Protein AF-A0A0D1V029-F1 (afdb_monomer)

Mean predicted aligned error: 6.94 Å

Structure (mmCIF, N/CA/C/O backbone):
data_AF-A0A0D1V029-F1
#
_entry.id   AF-A0A0D1V029-F1
#
loop_
_atom_site.group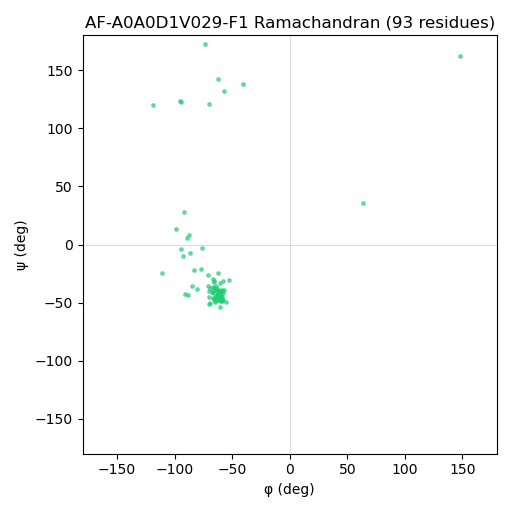_PDB
_atom_site.id
_atom_site.type_symbol
_atom_site.label_atom_id
_atom_site.label_alt_id
_atom_site.label_comp_id
_atom_site.label_asym_id
_atom_site.label_entity_id
_atom_site.label_seq_id
_atom_site.pdbx_PDB_ins_code
_atom_site.Cartn_x
_atom_site.Cartn_y
_atom_site.Cartn_z
_atom_site.occupancy
_atom_site.B_iso_or_equiv
_atom_site.auth_seq_id
_atom_site.auth_comp_id
_atom_site.auth_asym_id
_atom_site.auth_atom_id
_atom_site.pdbx_PDB_model_num
ATOM 1 N N . MET A 1 1 ? -21.663 5.046 18.649 1.00 49.94 1 MET A N 1
ATOM 2 C CA . MET A 1 1 ? -20.979 4.837 17.349 1.00 49.94 1 MET A CA 1
ATOM 3 C C . MET A 1 1 ? -19.470 4.861 17.571 1.00 49.94 1 MET A C 1
ATOM 5 O O . MET A 1 1 ? -18.957 5.903 17.951 1.00 49.94 1 MET A O 1
ATOM 9 N N . ARG A 1 2 ? -18.743 3.746 17.390 1.00 58.84 2 ARG A N 1
ATOM 10 C CA . ARG A 1 2 ? -17.267 3.804 17.337 1.00 58.84 2 ARG A CA 1
ATOM 11 C C . ARG A 1 2 ? -16.868 4.503 16.034 1.00 58.84 2 ARG A C 1
ATOM 13 O O . ARG A 1 2 ? -17.276 4.058 14.963 1.00 58.84 2 ARG A O 1
ATOM 20 N N . ASN A 1 3 ? -16.135 5.611 16.139 1.00 6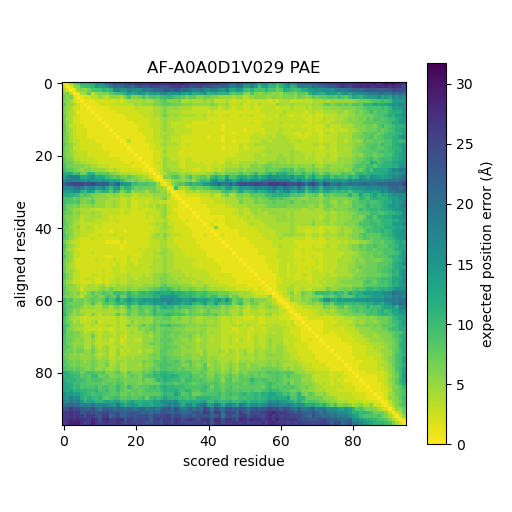9.06 3 ASN A N 1
ATOM 21 C CA . ASN A 1 3 ? -15.664 6.392 14.993 1.00 69.06 3 ASN A CA 1
ATOM 22 C C . ASN A 1 3 ? -14.839 5.504 14.048 1.00 69.06 3 ASN A C 1
ATOM 24 O O . ASN A 1 3 ? -13.954 4.804 14.517 1.00 69.06 3 ASN A O 1
ATOM 28 N N . LYS A 1 4 ? -15.117 5.545 12.737 1.00 77.56 4 LYS A N 1
ATOM 29 C CA . LYS A 1 4 ? -14.366 4.825 11.680 1.00 77.56 4 LYS A CA 1
ATOM 30 C C . LYS A 1 4 ? -13.245 5.684 11.082 1.00 77.56 4 LYS A C 1
ATOM 32 O O . LYS A 1 4 ? -12.951 5.611 9.889 1.00 77.56 4 LYS A O 1
ATOM 37 N N . LYS A 1 5 ? -12.711 6.609 11.881 1.00 84.38 5 LYS A N 1
ATOM 38 C CA . LYS A 1 5 ? -11.861 7.694 11.384 1.00 84.38 5 LYS A CA 1
ATOM 39 C C . LYS A 1 5 ? -10.571 7.108 10.814 1.00 84.38 5 LYS A C 1
ATOM 41 O O . LYS A 1 5 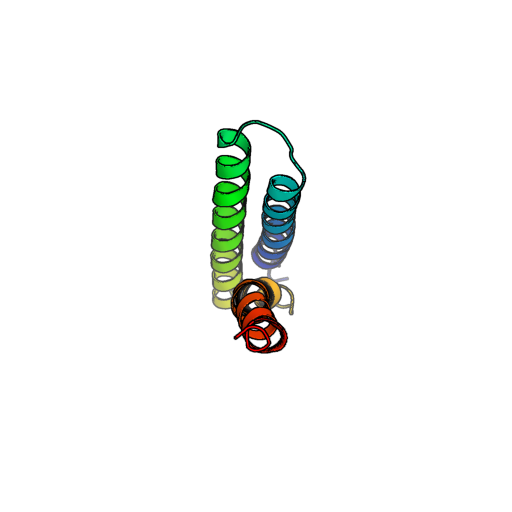? -10.215 7.429 9.685 1.00 84.38 5 LYS A O 1
ATOM 46 N N . TYR A 1 6 ? -9.910 6.215 11.547 1.00 86.56 6 TYR A N 1
ATOM 47 C CA . TYR A 1 6 ? -8.605 5.685 11.145 1.00 86.56 6 TYR A CA 1
ATOM 48 C C . TYR A 1 6 ? -8.710 4.750 9.942 1.00 86.56 6 TYR A C 1
ATOM 50 O O . TYR A 1 6 ? -7.856 4.797 9.059 1.00 86.56 6 TYR A O 1
ATOM 58 N N . SER A 1 7 ? -9.786 3.967 9.854 1.00 84.56 7 SER A N 1
ATOM 59 C CA . SER A 1 7 ? -10.031 3.096 8.709 1.00 84.56 7 SER A CA 1
ATOM 60 C C . SER A 1 7 ? -10.259 3.871 7.406 1.00 84.56 7 SER A C 1
ATOM 62 O O . SER A 1 7 ? -9.783 3.427 6.363 1.00 84.56 7 SER A O 1
ATOM 64 N N . ILE A 1 8 ? -10.968 5.005 7.446 1.00 89.62 8 ILE A N 1
ATOM 65 C CA . ILE A 1 8 ? -11.187 5.846 6.258 1.00 89.62 8 ILE A CA 1
ATOM 66 C C . ILE A 1 8 ? -9.879 6.525 5.848 1.00 89.62 8 ILE A C 1
ATOM 68 O O . ILE A 1 8 ? -9.519 6.493 4.676 1.00 89.62 8 ILE A O 1
ATOM 72 N N . TRP A 1 9 ? -9.136 7.086 6.808 1.00 90.12 9 TRP A N 1
ATOM 73 C CA . TRP A 1 9 ? -7.849 7.724 6.520 1.00 90.12 9 TRP A CA 1
ATOM 74 C C . TRP A 1 9 ? -6.826 6.743 5.955 1.00 90.12 9 TRP A C 1
ATOM 76 O O . TRP A 1 9 ? -6.159 7.077 4.982 1.00 90.12 9 TRP A O 1
ATOM 86 N N . SER A 1 10 ? -6.740 5.532 6.513 1.00 90.50 10 SER A N 1
ATOM 87 C CA . SER A 1 10 ? -5.897 4.463 5.972 1.00 90.50 10 SER A CA 1
ATOM 88 C C . SER A 1 10 ? -6.237 4.192 4.505 1.00 90.50 10 SER A C 1
ATOM 90 O O . SER A 1 10 ? -5.351 4.248 3.662 1.00 90.50 10 SER A O 1
ATOM 92 N N . PHE A 1 11 ? -7.519 4.019 4.178 1.00 92.12 11 PHE A N 1
ATOM 93 C CA . PHE A 1 11 ? -7.960 3.775 2.805 1.00 92.12 11 PHE A CA 1
ATOM 94 C C . PHE A 1 11 ? -7.613 4.924 1.844 1.00 92.12 11 PHE A C 1
ATOM 96 O O . PHE A 1 11 ? -7.049 4.689 0.776 1.00 92.12 11 PHE A O 1
ATOM 103 N N . VAL A 1 12 ? -7.905 6.169 2.236 1.00 93.25 12 VAL A N 1
ATOM 104 C CA . VAL A 1 12 ? -7.589 7.359 1.428 1.00 93.25 12 VAL A CA 1
ATOM 105 C C . VAL A 1 12 ? -6.083 7.472 1.201 1.00 93.25 12 VAL A C 1
ATOM 107 O O . VAL A 1 12 ? -5.657 7.705 0.073 1.00 93.25 12 VAL A O 1
ATOM 110 N N . LEU A 1 13 ? -5.272 7.251 2.238 1.00 93.19 13 LEU A N 1
ATOM 111 C CA . LEU A 1 13 ? -3.813 7.271 2.129 1.00 93.19 13 LEU A CA 1
ATOM 112 C C . LEU A 1 13 ? -3.294 6.150 1.229 1.00 93.19 13 LEU A C 1
ATOM 114 O O . LEU A 1 13 ? -2.383 6.395 0.449 1.00 93.19 13 LEU A O 1
ATOM 118 N N . THR A 1 14 ? -3.883 4.952 1.265 1.00 93.19 14 THR A N 1
ATOM 119 C CA . THR A 1 14 ? -3.504 3.874 0.340 1.00 93.19 14 THR A CA 1
ATOM 120 C C . THR A 1 14 ? -3.730 4.283 -1.117 1.00 93.19 14 THR A C 1
ATOM 122 O O . THR A 1 14 ? -2.829 4.121 -1.938 1.00 93.19 14 THR A O 1
ATOM 125 N N . ILE A 1 15 ? -4.891 4.866 -1.441 1.00 93.69 15 ILE A N 1
ATOM 126 C CA . ILE A 1 15 ? -5.185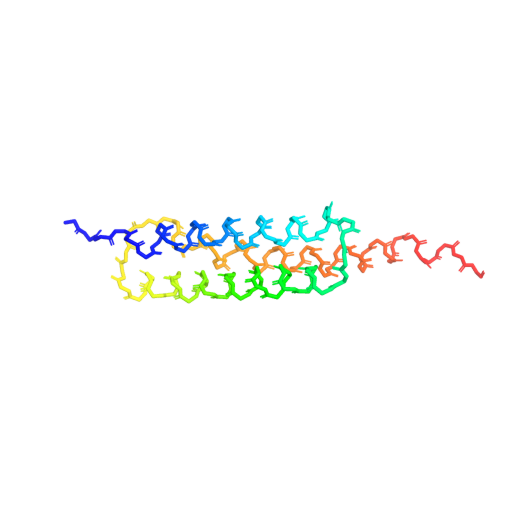 5.354 -2.800 1.00 93.69 15 ILE A CA 1
ATOM 127 C C . ILE A 1 15 ? -4.215 6.469 -3.196 1.00 93.69 15 ILE A C 1
ATOM 129 O O . ILE A 1 15 ? -3.661 6.450 -4.292 1.00 93.69 15 ILE A O 1
ATOM 133 N N . LEU A 1 16 ? -3.990 7.431 -2.303 1.00 94.25 16 LEU A N 1
ATOM 134 C CA . LEU A 1 16 ? -3.163 8.603 -2.577 1.00 94.25 16 LEU A CA 1
ATOM 135 C C . LEU A 1 16 ? -1.686 8.221 -2.758 1.00 94.25 16 LEU A C 1
ATOM 137 O O . LEU A 1 16 ? -1.040 8.695 -3.689 1.00 94.25 16 LEU A O 1
ATOM 141 N N . GLY A 1 17 ? -1.173 7.302 -1.936 1.00 92.38 17 GLY A N 1
ATOM 142 C CA . GLY A 1 17 ? 0.170 6.742 -2.088 1.00 92.38 17 GLY A CA 1
ATOM 143 C C . GLY A 1 17 ? 0.338 6.006 -3.416 1.00 92.38 17 GLY A C 1
ATOM 144 O O . GLY A 1 17 ? 1.338 6.203 -4.105 1.00 92.38 17 GLY A O 1
ATOM 145 N N . PHE A 1 18 ? -0.668 5.227 -3.824 1.00 91.44 18 PHE A N 1
ATOM 146 C CA . PHE A 1 18 ? -0.645 4.539 -5.113 1.00 91.44 18 PHE A CA 1
ATOM 147 C C . PHE A 1 18 ? -0.699 5.514 -6.296 1.00 91.44 18 PHE A C 1
ATOM 149 O O . PHE A 1 18 ? 0.049 5.344 -7.254 1.00 91.44 18 PHE A O 1
ATOM 156 N N . LEU A 1 19 ? -1.524 6.564 -6.224 1.00 92.19 19 LEU A N 1
ATOM 157 C CA . LEU A 1 19 ? -1.587 7.604 -7.255 1.00 92.19 19 LEU A CA 1
ATOM 158 C C . LEU A 1 19 ? -0.259 8.349 -7.407 1.00 92.19 19 LEU A C 1
ATOM 160 O O . LEU A 1 19 ? 0.165 8.583 -8.533 1.00 92.19 19 LEU A O 1
ATOM 164 N N . LEU A 1 20 ? 0.421 8.680 -6.305 1.00 91.25 20 LEU A N 1
ATOM 165 C CA . LEU A 1 20 ? 1.737 9.329 -6.353 1.00 91.25 20 LEU A CA 1
ATOM 166 C C . LEU A 1 20 ? 2.788 8.446 -7.030 1.00 91.25 20 LEU A C 1
ATOM 168 O O . LEU A 1 20 ? 3.549 8.932 -7.866 1.00 91.25 20 LEU A O 1
ATOM 172 N N . ILE A 1 21 ? 2.796 7.148 -6.714 1.00 90.25 21 ILE A N 1
ATOM 173 C CA . ILE A 1 21 ? 3.677 6.179 -7.374 1.00 90.25 21 ILE A CA 1
ATOM 174 C C . ILE A 1 21 ? 3.299 6.046 -8.854 1.00 90.25 21 ILE A C 1
ATOM 176 O O . ILE A 1 21 ? 4.166 6.109 -9.713 1.00 90.25 21 ILE A O 1
ATOM 180 N N . ALA A 1 22 ? 2.016 5.924 -9.194 1.00 88.06 22 ALA A N 1
ATOM 181 C CA . ALA A 1 22 ? 1.583 5.828 -10.588 1.00 88.06 22 ALA A CA 1
ATOM 182 C C . ALA A 1 22 ? 1.953 7.085 -11.395 1.00 88.06 22 ALA A C 1
ATOM 184 O O . ALA A 1 22 ? 2.395 6.985 -12.540 1.00 88.06 22 ALA A O 1
ATOM 185 N N . MET A 1 23 ? 1.818 8.270 -10.798 1.00 87.69 23 MET A N 1
ATOM 186 C CA . MET A 1 23 ? 2.237 9.530 -11.408 1.00 87.69 23 MET A CA 1
ATOM 187 C C . MET A 1 23 ? 3.748 9.588 -11.629 1.00 87.69 23 MET A C 1
ATOM 189 O O . MET A 1 23 ? 4.166 10.089 -12.669 1.00 87.69 23 MET A O 1
ATOM 193 N N . SER A 1 24 ? 4.565 9.046 -10.717 1.00 87.38 24 SER A N 1
ATOM 194 C CA . SER A 1 24 ? 6.025 9.059 -10.881 1.00 87.38 24 SER A CA 1
ATOM 195 C C . SER A 1 24 ? 6.478 8.322 -12.146 1.00 87.38 24 SER A C 1
ATOM 197 O O . SER A 1 24 ? 7.416 8.772 -12.797 1.00 87.38 24 SER A O 1
ATOM 199 N N . TYR A 1 25 ? 5.765 7.266 -12.553 1.00 81.81 25 TYR A N 1
ATOM 200 C CA . TYR A 1 25 ? 6.042 6.522 -13.788 1.00 81.81 25 TYR A CA 1
ATOM 201 C C . TYR A 1 25 ? 5.562 7.211 -15.073 1.00 81.81 25 TYR A C 1
ATOM 203 O O . TYR A 1 25 ? 6.057 6.892 -16.149 1.00 81.81 25 TYR A O 1
ATOM 211 N N . ASN A 1 26 ? 4.603 8.138 -14.990 1.00 80.38 26 ASN A N 1
ATOM 212 C CA . ASN A 1 26 ? 4.049 8.836 -16.161 1.00 80.38 26 ASN A CA 1
ATOM 213 C C . ASN A 1 26 ? 4.730 10.184 -16.439 1.00 80.38 26 ASN A C 1
ATOM 215 O O . ASN A 1 26 ? 4.406 10.872 -17.406 1.00 80.38 26 ASN A O 1
ATOM 219 N N . ILE A 1 27 ? 5.654 10.589 -15.574 1.00 80.25 27 ILE A N 1
ATOM 220 C CA . ILE A 1 27 ? 6.317 11.881 -15.642 1.00 80.25 27 ILE A CA 1
ATOM 221 C C . ILE A 1 27 ? 7.653 11.742 -16.386 1.00 80.25 27 ILE A C 1
ATOM 223 O O . ILE A 1 27 ? 8.537 11.008 -15.963 1.00 80.25 27 ILE A O 1
ATOM 227 N N . VAL A 1 28 ? 7.823 12.520 -17.462 1.00 73.19 28 VAL A N 1
ATOM 228 C CA . VAL A 1 28 ? 9.081 12.636 -18.241 1.00 73.19 28 VAL A CA 1
ATOM 229 C C . VAL A 1 28 ? 10.022 13.714 -17.652 1.00 73.19 28 VAL A C 1
ATOM 231 O O . VAL A 1 28 ? 11.018 14.098 -18.257 1.00 73.19 28 VAL A O 1
ATOM 234 N N . LEU A 1 29 ? 9.701 14.265 -16.473 1.00 67.81 29 LEU A N 1
ATOM 235 C CA . LEU A 1 29 ? 10.517 15.287 -15.803 1.00 67.81 29 LEU A CA 1
ATOM 236 C C . LEU A 1 29 ? 11.802 14.707 -15.182 1.00 67.81 29 LEU A C 1
ATOM 238 O O . LEU A 1 29 ? 12.011 13.502 -15.101 1.00 67.81 29 LEU A O 1
ATOM 242 N N . SER A 1 30 ? 12.642 15.627 -14.697 1.00 78.69 30 SER A N 1
ATOM 243 C CA . SER A 1 30 ? 13.883 15.383 -13.956 1.00 78.69 30 SER A CA 1
ATOM 244 C C . SER A 1 30 ? 13.789 14.244 -12.931 1.00 78.69 30 SER A C 1
ATOM 246 O O . SER A 1 30 ? 12.836 14.152 -12.149 1.00 78.69 30 SER A O 1
ATOM 248 N N . SER A 1 31 ? 14.849 13.430 -12.884 1.00 78.44 31 SER A N 1
ATOM 249 C CA . SER A 1 31 ? 14.992 12.244 -12.031 1.00 78.44 31 SER A CA 1
ATOM 250 C C . SER A 1 31 ? 14.724 12.514 -10.548 1.00 78.44 31 SER A C 1
ATOM 252 O O . SER A 1 31 ? 14.207 11.647 -9.849 1.00 78.44 31 SER A O 1
ATOM 254 N N . HIS A 1 32 ? 15.001 13.723 -10.057 1.00 85.31 32 HIS A N 1
ATOM 255 C CA . HIS A 1 32 ? 14.751 14.095 -8.662 1.00 85.31 32 HIS A CA 1
ATOM 256 C C . HIS A 1 32 ? 13.259 14.114 -8.299 1.00 85.31 32 HIS A C 1
ATOM 258 O O . HIS A 1 32 ? 12.891 13.691 -7.204 1.00 85.31 32 HIS A O 1
ATOM 264 N N . ILE A 1 33 ? 12.393 14.560 -9.212 1.00 84.31 33 ILE A N 1
ATOM 265 C CA . ILE A 1 33 ? 10.942 14.631 -8.978 1.00 84.31 33 ILE A CA 1
ATOM 266 C C . ILE A 1 33 ? 10.355 13.220 -8.923 1.00 84.31 33 ILE A C 1
ATOM 268 O O . ILE A 1 33 ? 9.541 12.924 -8.048 1.00 84.31 33 ILE A O 1
ATOM 272 N N . ILE A 1 34 ? 10.828 12.334 -9.805 1.00 86.81 34 ILE A N 1
ATOM 273 C CA . ILE A 1 34 ? 10.449 10.917 -9.819 1.00 86.81 34 ILE A CA 1
ATOM 274 C C . ILE A 1 34 ? 10.791 10.277 -8.470 1.00 86.81 34 ILE A C 1
ATOM 276 O O . ILE A 1 34 ? 9.924 9.656 -7.856 1.00 86.81 34 ILE A O 1
ATOM 280 N N . SER A 1 35 ? 12.009 10.494 -7.962 1.00 85.94 35 SER A N 1
ATOM 281 C CA . SER A 1 35 ? 12.440 9.975 -6.660 1.00 85.94 35 SER A CA 1
ATOM 282 C C . SER A 1 35 ? 11.547 10.464 -5.520 1.00 85.94 35 SER A C 1
ATOM 284 O O . SER A 1 35 ? 11.083 9.658 -4.717 1.00 85.94 35 SER A O 1
ATOM 286 N N . VAL A 1 36 ? 11.265 11.769 -5.449 1.00 90.25 36 VAL A N 1
ATOM 287 C CA . VAL A 1 36 ? 10.430 12.343 -4.378 1.00 90.25 36 VAL A CA 1
ATOM 288 C C . VAL A 1 36 ? 9.011 11.777 -4.416 1.00 90.25 36 VAL A C 1
ATOM 290 O O . VAL A 1 36 ? 8.474 11.422 -3.369 1.00 90.25 36 VAL A O 1
ATOM 293 N N . LEU A 1 37 ? 8.413 11.644 -5.601 1.00 89.62 37 LEU A N 1
ATOM 294 C CA . LEU A 1 37 ? 7.076 11.067 -5.749 1.00 89.62 37 LEU A CA 1
ATOM 295 C C . LEU A 1 37 ? 7.050 9.579 -5.390 1.00 89.62 37 LEU A C 1
ATOM 297 O O . LEU A 1 37 ? 6.125 9.128 -4.716 1.00 89.62 37 LEU A O 1
ATOM 301 N N . LEU A 1 38 ? 8.075 8.827 -5.793 1.00 89.00 38 LEU A N 1
ATOM 302 C CA . LEU A 1 38 ? 8.159 7.390 -5.549 1.00 89.00 38 LEU A CA 1
ATOM 303 C C . LEU A 1 38 ? 8.401 7.087 -4.063 1.00 89.00 38 LEU A C 1
ATOM 305 O O . LEU A 1 38 ? 7.632 6.340 -3.458 1.00 89.00 38 LEU A O 1
ATOM 309 N N . PHE A 1 39 ? 9.401 7.718 -3.439 1.00 91.00 39 PHE A N 1
ATOM 310 C CA . PHE A 1 39 ? 9.670 7.557 -2.005 1.00 91.00 39 PHE A CA 1
ATOM 311 C C . PHE A 1 39 ? 8.577 8.188 -1.134 1.00 91.00 39 PHE A C 1
ATOM 313 O O . PHE A 1 39 ? 8.202 7.613 -0.112 1.00 91.00 39 PHE A O 1
ATOM 320 N N . GLY A 1 40 ? 8.019 9.330 -1.543 1.00 92.81 40 GLY A N 1
ATOM 321 C CA . GLY A 1 40 ? 6.898 9.970 -0.855 1.00 92.81 40 GLY A CA 1
ATOM 322 C C . GLY A 1 40 ? 5.636 9.110 -0.891 1.00 92.81 40 GLY A C 1
ATOM 323 O O . GLY A 1 40 ? 5.010 8.882 0.147 1.00 92.81 40 GLY A O 1
ATOM 324 N N . GLY A 1 41 ? 5.302 8.556 -2.058 1.00 91.12 41 GLY A N 1
ATOM 325 C CA . GLY A 1 41 ? 4.203 7.608 -2.216 1.00 91.12 41 GLY A CA 1
ATOM 326 C C . GLY A 1 41 ? 4.410 6.340 -1.386 1.00 91.12 41 GLY A C 1
ATOM 327 O O . GLY A 1 41 ? 3.502 5.932 -0.660 1.00 91.12 41 GLY A O 1
ATOM 328 N N . ALA A 1 42 ? 5.620 5.770 -1.394 1.00 90.31 42 ALA A N 1
ATOM 329 C CA . ALA A 1 42 ? 5.965 4.622 -0.554 1.00 90.31 42 ALA A CA 1
ATOM 330 C C . ALA A 1 42 ? 5.813 4.931 0.949 1.00 90.31 42 ALA A C 1
ATOM 332 O O . ALA A 1 42 ? 5.217 4.143 1.685 1.00 90.31 42 ALA A O 1
ATOM 333 N N . GLY A 1 43 ? 6.273 6.100 1.405 1.00 93.38 43 GLY A N 1
ATOM 334 C CA . GLY A 1 43 ? 6.102 6.544 2.791 1.00 93.38 43 GLY A CA 1
ATOM 335 C C . GLY A 1 43 ? 4.629 6.673 3.195 1.00 93.38 43 GLY A C 1
ATOM 336 O O . GLY A 1 43 ? 4.234 6.221 4.273 1.00 93.38 43 GLY A O 1
ATOM 337 N N . ILE A 1 44 ? 3.789 7.211 2.306 1.00 94.31 44 ILE A N 1
ATOM 338 C CA . ILE A 1 44 ? 2.336 7.300 2.511 1.00 94.31 44 ILE A CA 1
ATOM 339 C C . ILE A 1 44 ? 1.695 5.908 2.612 1.00 94.31 44 ILE A C 1
ATOM 341 O O . ILE A 1 44 ? 0.827 5.694 3.465 1.00 94.31 44 ILE A O 1
ATOM 345 N N . LEU A 1 45 ? 2.136 4.940 1.803 1.00 93.31 45 LEU A N 1
ATOM 346 C CA . LEU A 1 45 ? 1.660 3.558 1.903 1.00 93.31 45 LEU A CA 1
ATOM 347 C C . LEU A 1 45 ? 2.017 2.934 3.257 1.00 93.31 45 LEU A C 1
ATOM 349 O O . LEU A 1 45 ? 1.145 2.334 3.88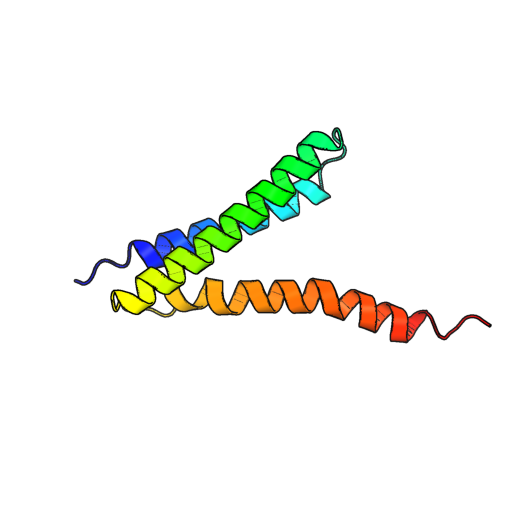9 1.00 93.31 45 LEU A O 1
ATOM 353 N N . VAL A 1 46 ? 3.240 3.139 3.755 1.00 93.12 46 VAL A N 1
ATOM 354 C CA . VAL A 1 46 ? 3.647 2.675 5.094 1.00 93.12 46 VAL A CA 1
ATOM 355 C C . VAL A 1 46 ? 2.773 3.310 6.181 1.00 93.12 46 VAL A C 1
ATOM 357 O O . VAL A 1 46 ? 2.232 2.602 7.032 1.00 93.12 46 VAL A O 1
ATOM 360 N N . LEU A 1 47 ? 2.541 4.624 6.119 1.00 93.38 47 LEU A N 1
ATOM 361 C CA . LEU A 1 47 ? 1.615 5.324 7.021 1.00 93.38 47 LEU A CA 1
ATOM 362 C C . LEU A 1 47 ? 0.195 4.739 6.970 1.00 93.38 47 LEU A C 1
ATOM 364 O O . LEU A 1 47 ? -0.454 4.592 8.009 1.00 93.38 47 LEU A O 1
ATOM 368 N N . SER A 1 48 ? -0.283 4.357 5.784 1.00 93.44 48 SER A N 1
ATOM 369 C CA . SER A 1 48 ? -1.603 3.739 5.626 1.00 93.44 48 SER A CA 1
ATOM 370 C C . SER A 1 48 ? -1.711 2.387 6.343 1.00 93.44 48 SER A C 1
ATOM 372 O O . SER A 1 48 ? -2.752 2.108 6.947 1.00 93.44 48 SER A O 1
ATOM 374 N N . ILE A 1 49 ? -0.629 1.594 6.364 1.00 92.81 49 ILE A N 1
ATOM 375 C CA . ILE A 1 49 ? -0.536 0.334 7.118 1.00 92.81 49 ILE A CA 1
ATOM 376 C C . ILE A 1 49 ? -0.576 0.619 8.617 1.00 92.81 49 ILE A C 1
ATOM 378 O O . ILE A 1 49 ? -1.350 -0.007 9.340 1.00 92.81 49 ILE A O 1
ATOM 382 N N . VAL A 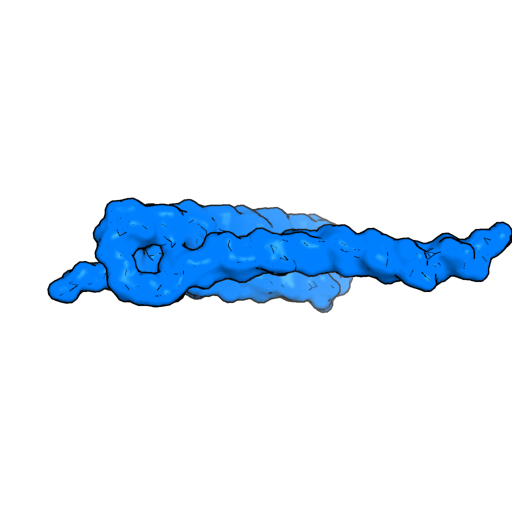1 50 ? 0.195 1.600 9.091 1.00 93.62 50 VAL A N 1
ATOM 383 C CA . VAL A 1 50 ? 0.214 1.973 10.515 1.00 93.62 50 VAL A CA 1
ATOM 384 C C . VAL A 1 50 ? -1.182 2.390 10.988 1.00 93.62 50 VAL A C 1
ATOM 386 O O . VAL A 1 50 ? -1.657 1.911 12.019 1.00 93.62 50 VAL A O 1
ATOM 389 N N . LEU A 1 51 ? -1.894 3.218 10.219 1.00 91.44 51 LEU A N 1
ATOM 390 C CA . LEU A 1 51 ? -3.265 3.626 10.555 1.00 91.44 51 LEU A CA 1
ATOM 391 C C . LEU A 1 51 ? -4.261 2.465 10.497 1.00 91.44 51 LEU A C 1
ATOM 393 O O . LEU A 1 51 ? -5.168 2.389 11.330 1.00 91.44 51 LEU A O 1
ATOM 397 N N . SER A 1 52 ? -4.079 1.546 9.550 1.00 90.38 52 SER A N 1
ATOM 398 C CA . SER A 1 52 ? -4.846 0.305 9.473 1.00 90.38 52 SER A CA 1
ATOM 399 C C . SER A 1 52 ? -4.651 -0.538 10.743 1.00 90.38 52 SER A C 1
ATOM 401 O O . SER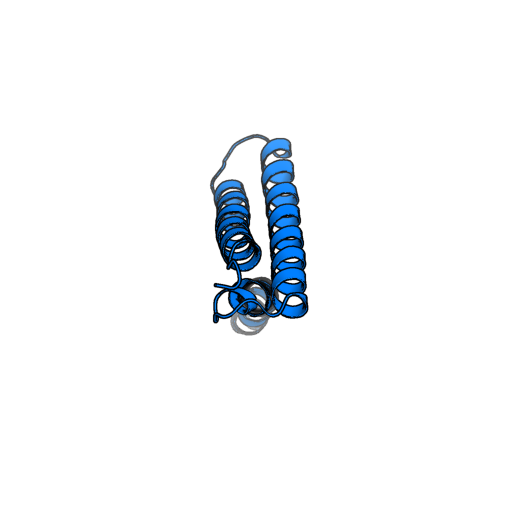 A 1 52 ? -5.640 -0.898 11.388 1.00 90.38 52 SER A O 1
ATOM 403 N N . ILE A 1 53 ? -3.411 -0.741 11.197 1.00 91.44 53 ILE A N 1
ATOM 404 C CA . ILE A 1 53 ? -3.099 -1.449 12.448 1.00 91.44 53 ILE A CA 1
ATOM 405 C C . ILE A 1 53 ? -3.727 -0.735 13.654 1.00 91.44 53 ILE A C 1
ATOM 407 O O . ILE A 1 53 ? -4.404 -1.372 14.464 1.00 91.44 53 ILE A O 1
ATOM 411 N N . ILE A 1 54 ? -3.600 0.594 13.744 1.00 90.38 54 ILE A N 1
ATOM 412 C CA . ILE A 1 54 ? -4.226 1.390 14.815 1.00 90.38 54 ILE A CA 1
ATOM 413 C C . ILE A 1 54 ? -5.749 1.196 14.826 1.00 90.38 54 ILE A C 1
ATOM 415 O O . ILE A 1 54 ? -6.345 1.042 15.894 1.00 90.38 54 ILE A O 1
ATOM 419 N N . SER A 1 55 ? -6.396 1.167 13.658 1.00 89.06 55 SER A N 1
ATOM 420 C CA . SER A 1 55 ? -7.847 0.962 13.558 1.00 89.06 55 SER A CA 1
ATOM 421 C C . SER A 1 55 ? -8.288 -0.445 13.996 1.00 89.06 55 SER A C 1
ATOM 423 O O . SER A 1 55 ? -9.379 -0.606 14.553 1.00 89.06 55 SER A O 1
ATOM 425 N N . ILE A 1 56 ? -7.428 -1.456 13.818 1.00 88.75 56 ILE A N 1
ATOM 426 C CA . ILE A 1 56 ? -7.646 -2.816 14.327 1.00 88.75 56 ILE A CA 1
ATOM 427 C C . ILE A 1 56 ? -7.537 -2.830 15.850 1.00 88.75 56 ILE A C 1
ATOM 429 O O . ILE A 1 56 ? -8.469 -3.300 16.503 1.00 88.75 56 ILE A O 1
ATOM 433 N N . IL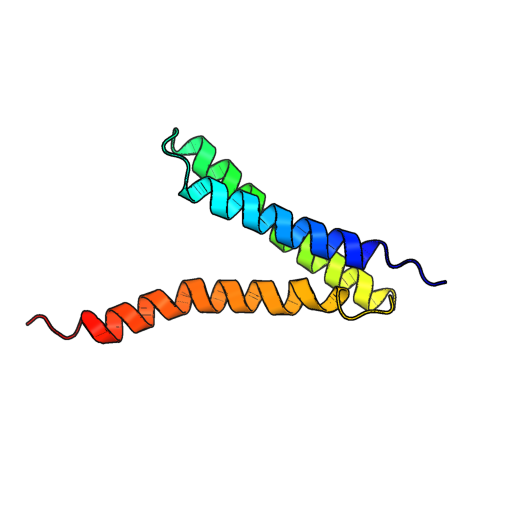E A 1 57 ? -6.465 -2.256 16.407 1.00 88.88 57 ILE A N 1
ATOM 434 C CA . ILE A 1 57 ? -6.233 -2.184 17.860 1.00 88.88 57 ILE A CA 1
ATOM 435 C C . ILE A 1 57 ? -7.376 -1.433 18.559 1.00 88.88 57 ILE A C 1
ATOM 437 O O . ILE A 1 57 ? -7.851 -1.851 19.611 1.00 88.88 57 ILE A O 1
ATOM 441 N N . ARG A 1 58 ? -7.884 -0.353 17.951 1.00 86.88 58 ARG A N 1
ATOM 442 C CA . ARG A 1 58 ? -9.019 0.425 18.483 1.00 86.88 58 ARG A CA 1
ATOM 443 C C . ARG A 1 58 ? -10.385 -0.244 18.295 1.00 86.88 58 ARG A C 1
ATOM 445 O O . ARG A 1 58 ? -11.397 0.296 18.745 1.00 86.88 58 ARG A O 1
ATOM 452 N N . GLY A 1 59 ? -10.443 -1.400 17.634 1.00 85.06 59 GLY A N 1
ATOM 453 C CA . GLY A 1 59 ? -11.682 -2.142 17.425 1.00 85.06 59 GLY A CA 1
ATOM 454 C C . GLY A 1 59 ? -12.705 -1.386 16.574 1.00 85.06 59 GLY A C 1
ATOM 455 O O . GLY A 1 59 ? -13.906 -1.476 16.855 1.00 85.06 59 GLY A O 1
ATOM 456 N N . GLU A 1 60 ? -12.252 -0.625 15.564 1.00 85.81 60 GLU A N 1
ATOM 457 C CA . GLU A 1 60 ? -13.150 0.002 14.585 1.00 85.81 60 GLU A CA 1
ATOM 458 C C . GLU A 1 60 ? -13.912 -1.080 13.797 1.00 85.81 60 GLU A C 1
ATOM 460 O O . GLU A 1 60 ? -13.373 -2.141 13.477 1.00 85.81 60 GLU A O 1
ATOM 465 N N . ILE A 1 61 ? -15.186 -0.833 13.485 1.00 79.56 61 ILE A N 1
ATOM 466 C CA . ILE A 1 61 ? -16.055 -1.804 12.804 1.00 79.56 61 ILE A CA 1
ATOM 467 C C . ILE A 1 61 ? -16.024 -1.537 11.294 1.00 79.56 61 ILE A C 1
ATOM 469 O O . ILE A 1 61 ? -16.384 -0.448 10.845 1.00 79.56 61 ILE A O 1
ATOM 473 N N . GLY A 1 62 ? -15.645 -2.539 10.500 1.00 79.75 62 GLY A N 1
ATOM 474 C CA . GLY A 1 62 ? -15.650 -2.468 9.036 1.00 79.75 62 GLY A CA 1
ATOM 475 C C . GLY A 1 62 ? -14.536 -3.294 8.396 1.00 79.75 62 GLY A C 1
ATOM 476 O O . GLY A 1 62 ? -13.576 -3.664 9.064 1.00 79.75 62 GLY A O 1
ATOM 477 N N . ARG A 1 63 ? -14.670 -3.583 7.095 1.00 84.88 63 ARG A N 1
ATOM 478 C CA . ARG A 1 63 ? -13.655 -4.312 6.309 1.00 84.88 63 ARG A CA 1
ATOM 479 C C . ARG A 1 63 ? -12.525 -3.411 5.796 1.00 84.88 63 ARG A C 1
ATOM 481 O O . ARG A 1 63 ? -11.430 -3.899 5.553 1.00 84.88 63 ARG A O 1
ATOM 488 N N . LEU A 1 64 ? -12.772 -2.102 5.695 1.00 83.50 64 LEU A N 1
ATOM 489 C CA . LEU A 1 64 ? -11.824 -1.107 5.173 1.00 83.50 64 LEU A CA 1
ATOM 490 C C . LEU A 1 64 ? -10.499 -1.076 5.945 1.00 83.50 64 LEU A C 1
ATOM 492 O O . LEU A 1 64 ? -9.452 -0.866 5.346 1.00 83.50 64 LEU A O 1
ATOM 496 N N . LYS A 1 65 ? -10.518 -1.369 7.250 1.00 82.75 65 LYS A N 1
ATOM 497 C CA . LYS A 1 65 ? -9.299 -1.446 8.061 1.00 82.75 65 LYS A CA 1
ATOM 498 C C . LYS A 1 65 ? -8.338 -2.537 7.616 1.00 82.75 65 LYS A C 1
ATOM 500 O O . LYS A 1 65 ? -7.158 -2.417 7.884 1.00 82.75 65 LYS A O 1
ATOM 505 N N . TYR A 1 66 ? -8.812 -3.582 6.944 1.00 87.94 66 TYR A N 1
ATOM 506 C CA . TYR A 1 66 ? -7.956 -4.653 6.434 1.00 87.94 66 TYR A CA 1
ATOM 507 C C . TYR A 1 66 ? -7.511 -4.410 4.991 1.00 87.94 66 TYR A C 1
ATOM 509 O O . TYR A 1 66 ? -6.651 -5.132 4.502 1.00 87.94 66 TYR A O 1
ATOM 517 N N . PHE A 1 67 ? -8.077 -3.409 4.307 1.00 88.81 67 PHE A N 1
ATOM 518 C CA . PHE A 1 67 ? -7.803 -3.173 2.893 1.00 88.81 67 PHE A CA 1
ATOM 519 C C . PHE A 1 67 ? -6.323 -2.883 2.654 1.00 88.81 67 PHE A C 1
ATOM 521 O O . PHE A 1 67 ? -5.696 -3.600 1.888 1.00 88.81 67 PHE A O 1
ATOM 528 N N . ALA A 1 68 ? -5.744 -1.908 3.362 1.00 85.19 68 ALA A N 1
ATOM 529 C CA . ALA A 1 68 ? -4.330 -1.559 3.219 1.00 85.19 68 ALA A CA 1
ATOM 530 C C . ALA A 1 68 ? -3.400 -2.748 3.531 1.00 85.19 68 ALA A C 1
ATOM 532 O O . ALA A 1 68 ? -2.435 -2.985 2.808 1.00 85.19 68 ALA A O 1
ATOM 533 N N . LEU A 1 69 ? -3.733 -3.530 4.566 1.00 89.62 69 LEU A N 1
ATOM 534 C CA . LEU A 1 69 ? -2.963 -4.705 4.987 1.00 89.62 69 LEU A CA 1
ATOM 535 C C . LEU A 1 69 ? -2.952 -5.833 3.958 1.00 89.62 69 LEU A C 1
ATOM 537 O O . LEU A 1 69 ? -1.964 -6.548 3.890 1.00 89.62 69 LEU A O 1
ATOM 541 N N . TRP A 1 70 ? -4.018 -6.008 3.177 1.00 91.38 70 TRP A N 1
ATOM 542 C CA . TRP A 1 70 ? -4.057 -7.022 2.118 1.00 91.38 70 TRP A CA 1
ATOM 543 C C . TRP A 1 70 ? -3.587 -6.478 0.774 1.00 91.38 70 TRP A C 1
ATOM 545 O O . TRP A 1 70 ? -2.826 -7.132 0.070 1.00 91.38 70 TRP A O 1
ATOM 555 N N . PHE A 1 71 ? -4.018 -5.270 0.422 1.00 90.12 71 PHE A N 1
ATOM 556 C CA . PHE A 1 71 ? -3.760 -4.667 -0.877 1.00 90.12 71 PHE A CA 1
ATOM 557 C C . PHE A 1 71 ? -2.271 -4.390 -1.093 1.00 90.12 71 PHE A C 1
ATOM 559 O O . PHE A 1 71 ? -1.734 -4.753 -2.135 1.00 90.12 71 PHE A O 1
ATOM 566 N N . ILE A 1 72 ? -1.584 -3.796 -0.111 1.00 89.75 72 ILE A N 1
ATOM 567 C CA . ILE A 1 72 ? -0.181 -3.396 -0.283 1.00 89.75 72 ILE A CA 1
ATOM 568 C C . ILE A 1 72 ? 0.736 -4.613 -0.485 1.00 89.75 72 ILE A C 1
ATOM 570 O O . ILE A 1 72 ? 1.478 -4.610 -1.467 1.00 89.75 72 ILE A O 1
ATOM 574 N N . PRO A 1 73 ? 0.679 -5.680 0.339 1.00 88.06 73 PRO A N 1
ATOM 575 C CA . PRO A 1 73 ? 1.486 -6.874 0.096 1.00 88.06 73 PRO A CA 1
ATOM 576 C C . PRO A 1 73 ? 1.174 -7.540 -1.241 1.00 88.06 73 PRO A C 1
ATOM 578 O O . PRO A 1 73 ? 2.098 -7.947 -1.934 1.00 88.06 73 PRO A O 1
ATOM 581 N N . VAL A 1 74 ? -0.101 -7.609 -1.638 1.00 90.62 74 VAL A N 1
ATOM 582 C CA . VAL A 1 74 ? -0.492 -8.167 -2.942 1.00 90.62 74 VAL A CA 1
ATOM 583 C C . VAL A 1 74 ? 0.132 -7.366 -4.083 1.00 90.62 74 VAL A C 1
ATOM 585 O O . VAL A 1 74 ? 0.711 -7.960 -4.987 1.00 90.62 74 VAL A O 1
ATOM 588 N N . VAL A 1 75 ? 0.084 -6.033 -4.025 1.00 87.50 75 VAL A N 1
ATOM 589 C CA . VAL A 1 75 ? 0.740 -5.169 -5.017 1.00 87.50 75 VAL A CA 1
ATOM 590 C C . VAL A 1 75 ? 2.249 -5.412 -5.044 1.00 87.50 75 VAL A C 1
ATOM 592 O O . VAL A 1 75 ? 2.806 -5.590 -6.122 1.00 87.50 75 VAL A O 1
ATOM 595 N N . VAL A 1 76 ? 2.913 -5.477 -3.886 1.00 87.00 76 VAL A N 1
ATOM 596 C CA . VAL A 1 76 ? 4.362 -5.741 -3.807 1.00 87.00 76 VAL A CA 1
ATOM 597 C C . VAL A 1 76 ? 4.708 -7.104 -4.408 1.00 87.00 76 VAL A C 1
ATOM 599 O O . VAL A 1 76 ? 5.655 -7.210 -5.184 1.00 87.00 76 VAL A O 1
ATOM 602 N N . ILE A 1 77 ? 3.922 -8.137 -4.105 1.00 88.06 77 ILE A N 1
ATOM 603 C CA . ILE A 1 77 ? 4.094 -9.486 -4.651 1.00 88.06 77 ILE A CA 1
ATOM 604 C C . ILE A 1 77 ? 3.918 -9.468 -6.169 1.00 88.06 77 ILE A C 1
ATOM 606 O O . ILE A 1 77 ? 4.764 -9.993 -6.878 1.00 88.06 77 ILE A O 1
ATOM 610 N N . ILE A 1 78 ? 2.868 -8.832 -6.687 1.00 87.56 78 ILE A N 1
ATOM 611 C CA . ILE A 1 78 ? 2.637 -8.733 -8.133 1.00 87.56 78 ILE A CA 1
ATOM 612 C C . ILE A 1 78 ? 3.811 -8.012 -8.805 1.00 87.56 78 ILE A C 1
ATOM 614 O O . ILE A 1 78 ? 4.371 -8.525 -9.767 1.00 87.56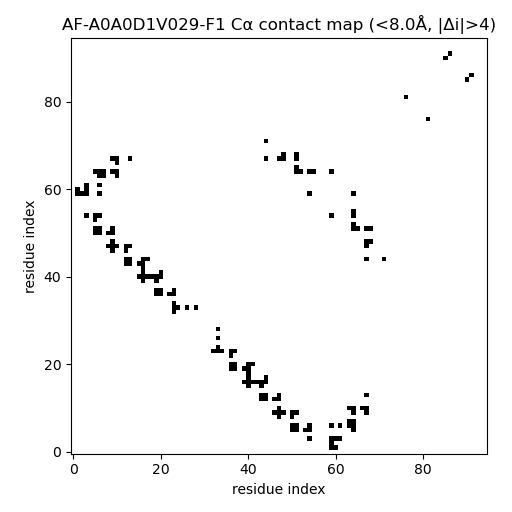 78 ILE A O 1
ATOM 618 N N . VAL A 1 79 ? 4.238 -6.865 -8.278 1.00 83.94 79 VAL A N 1
ATOM 619 C CA . VAL A 1 79 ? 5.322 -6.066 -8.873 1.00 83.94 79 VAL A CA 1
ATOM 620 C C . VAL A 1 79 ? 6.673 -6.787 -8.825 1.00 83.94 79 VAL A C 1
ATOM 622 O O . VAL A 1 79 ? 7.483 -6.602 -9.727 1.00 83.94 79 VAL A O 1
ATOM 625 N N . THR A 1 80 ? 6.929 -7.619 -7.814 1.00 84.88 80 THR A N 1
ATOM 626 C CA . THR A 1 80 ? 8.200 -8.354 -7.681 1.00 84.88 80 THR A CA 1
ATOM 627 C C . THR A 1 80 ? 8.195 -9.697 -8.408 1.00 84.88 80 THR A C 1
ATOM 629 O O . THR A 1 80 ? 9.166 -10.025 -9.084 1.00 84.88 80 THR A O 1
ATOM 632 N N . ILE A 1 81 ? 7.114 -10.471 -8.308 1.00 86.38 81 ILE A N 1
ATOM 633 C CA . ILE A 1 81 ? 7.029 -11.824 -8.867 1.00 86.38 81 ILE A CA 1
ATOM 634 C C . ILE A 1 81 ? 6.715 -11.797 -10.365 1.00 86.38 81 ILE A C 1
ATOM 636 O O . ILE A 1 81 ? 7.272 -12.607 -11.103 1.00 86.38 81 ILE A O 1
ATOM 640 N N . VAL A 1 82 ? 5.861 -10.886 -10.848 1.00 85.19 82 VAL A N 1
ATOM 641 C CA . VAL A 1 82 ? 5.475 -10.870 -12.272 1.00 85.19 82 VAL A CA 1
ATOM 642 C C . VAL A 1 82 ? 6.685 -10.703 -13.201 1.00 85.19 82 VAL A C 1
ATOM 644 O O . VAL A 1 82 ? 6.796 -11.505 -14.127 1.00 85.19 82 VAL A O 1
ATOM 647 N N . PRO A 1 83 ? 7.633 -9.771 -12.971 1.00 82.19 83 PRO A N 1
ATOM 648 C CA . PRO A 1 83 ? 8.834 -9.672 -13.802 1.00 82.19 83 PRO A CA 1
ATOM 649 C C . PRO A 1 83 ? 9.672 -10.954 -13.804 1.00 82.19 83 PRO A C 1
ATOM 651 O O . PRO A 1 83 ? 10.153 -11.363 -14.856 1.00 82.19 83 PRO A O 1
ATOM 654 N N . ILE A 1 84 ? 9.801 -11.617 -12.649 1.00 86.00 84 ILE A N 1
ATOM 655 C CA . ILE A 1 84 ? 10.546 -12.877 -12.512 1.00 86.00 84 ILE A CA 1
ATOM 656 C C . ILE A 1 84 ? 9.881 -13.985 -13.332 1.00 86.00 84 ILE A C 1
ATOM 658 O O . ILE A 1 84 ? 10.562 -14.703 -14.058 1.00 86.00 84 ILE A O 1
ATOM 662 N N . ILE A 1 85 ? 8.552 -14.110 -13.256 1.00 86.31 85 ILE A N 1
ATOM 663 C CA . ILE A 1 85 ? 7.799 -15.099 -14.039 1.00 86.31 85 ILE A CA 1
ATOM 664 C C . ILE A 1 85 ? 7.925 -14.807 -15.535 1.00 86.31 85 ILE A C 1
ATOM 666 O O . ILE A 1 85 ? 8.169 -15.726 -16.309 1.00 86.31 85 ILE A O 1
ATOM 670 N N . LEU A 1 86 ? 7.804 -13.545 -15.954 1.00 84.25 86 LEU A N 1
ATOM 671 C CA . LEU A 1 86 ? 7.967 -13.165 -17.359 1.00 84.25 86 LEU A CA 1
ATOM 672 C C . LEU A 1 86 ? 9.381 -13.483 -17.863 1.00 84.25 86 LEU A C 1
ATOM 674 O O . LEU A 1 86 ? 9.520 -14.075 -18.930 1.00 84.25 86 LEU A O 1
ATOM 678 N N . MET A 1 87 ? 10.424 -13.182 -17.083 1.00 83.06 87 MET A N 1
ATOM 679 C CA . MET A 1 87 ? 11.795 -13.594 -17.407 1.00 83.06 87 MET A CA 1
ATOM 680 C C . MET A 1 87 ? 11.934 -15.120 -17.473 1.00 83.06 87 MET A C 1
ATOM 682 O O . MET A 1 87 ? 12.587 -15.625 -18.373 1.00 83.06 87 MET A O 1
ATOM 686 N N . ALA A 1 88 ? 11.288 -15.875 -16.585 1.00 83.88 88 ALA A N 1
ATOM 687 C CA . ALA A 1 88 ? 11.316 -17.337 -16.629 1.00 83.88 88 ALA A CA 1
ATOM 688 C C . ALA A 1 88 ? 10.509 -17.934 -17.801 1.00 83.88 88 ALA A C 1
ATOM 690 O O . ALA A 1 88 ? 10.798 -19.035 -18.253 1.00 83.88 88 ALA A O 1
ATOM 691 N N . MET A 1 89 ? 9.494 -17.236 -18.308 1.00 83.12 89 MET A N 1
ATOM 692 C CA . MET A 1 89 ? 8.711 -17.693 -19.462 1.00 83.12 89 MET A CA 1
ATOM 693 C C . MET A 1 89 ? 9.358 -17.320 -20.801 1.00 83.12 89 MET A C 1
ATOM 695 O O . MET A 1 89 ? 9.250 -18.083 -21.757 1.00 83.12 89 MET A O 1
ATOM 699 N N . PHE A 1 90 ? 10.008 -16.155 -20.882 1.00 79.31 90 PHE A N 1
ATOM 700 C CA . PHE A 1 90 ? 10.529 -15.599 -22.137 1.00 79.31 90 PHE A CA 1
ATOM 701 C C . PHE A 1 90 ? 12.062 -15.573 -22.225 1.00 79.31 90 PHE A C 1
ATOM 703 O O . PHE A 1 90 ? 12.597 -15.596 -23.326 1.00 79.31 90 PHE A O 1
ATOM 710 N N . GLY A 1 91 ? 12.775 -15.557 -21.098 1.00 62.09 91 GLY A N 1
ATOM 711 C CA . GLY A 1 91 ? 14.238 -15.446 -21.024 1.00 62.09 91 GLY A CA 1
ATOM 712 C C . GLY A 1 91 ? 15.005 -16.769 -21.112 1.00 62.09 91 GLY A C 1
ATOM 713 O O . GLY A 1 91 ? 16.221 -16.742 -21.229 1.00 62.09 91 GLY A O 1
ATOM 714 N N . PHE A 1 92 ? 14.329 -17.924 -21.099 1.00 58.25 92 PHE A N 1
ATOM 715 C CA . PHE A 1 92 ? 14.957 -19.226 -21.389 1.00 58.25 92 PHE A CA 1
ATOM 716 C C . PHE A 1 92 ? 14.939 -19.593 -22.887 1.00 58.25 92 PHE A C 1
ATOM 718 O O . PHE A 1 92 ? 15.336 -20.699 -23.244 1.00 58.25 92 PHE A O 1
ATOM 725 N N . ASN A 1 93 ? 14.478 -18.690 -23.763 1.00 57.25 93 ASN A N 1
ATOM 726 C CA . ASN A 1 93 ? 14.364 -18.934 -25.207 1.00 57.25 93 ASN A CA 1
ATOM 727 C C . ASN A 1 93 ? 15.523 -18.364 -26.051 1.00 57.25 93 ASN A C 1
ATOM 729 O O . ASN A 1 93 ? 15.411 -18.350 -27.275 1.00 57.25 93 ASN A O 1
ATOM 733 N N . GLU A 1 94 ? 16.638 -17.944 -25.448 1.00 59.31 94 GLU A N 1
ATOM 734 C CA . GLU A 1 94 ? 17.863 -17.580 -26.179 1.00 59.31 94 GLU A CA 1
ATOM 735 C C . GLU A 1 94 ? 19.035 -18.495 -25.752 1.00 59.31 94 GLU A C 1
ATOM 737 O O . GLU A 1 94 ? 19.342 -18.536 -24.557 1.00 59.31 94 GLU A O 1
ATOM 742 N N . PRO A 1 95 ? 19.660 -19.264 -26.673 1.00 61.72 95 PRO A N 1
ATOM 743 C CA . PRO A 1 95 ? 21.000 -19.828 -26.485 1.00 61.72 95 PRO A CA 1
ATOM 744 C C . PRO A 1 95 ? 22.112 -18.784 -26.670 1.00 61.72 95 PRO A C 1
ATOM 746 O O . PRO A 1 95 ? 21.929 -17.847 -27.481 1.00 61.72 95 PRO A O 1
#

Sequence (95 aa):
MRNKKYSIWSFVLTILGFLLIAMSYNIVLSSHIISVLLFGGAGILVLSIVLSIISIIRGEIGRLKYFALWFIPVVVIIVTIVPIILMAMFGFNEP

Organism: Aneurinibacillus migulanus (NCBI:txid47500)

Radius of gyration: 17.09 Å; Cα contacts (8 Å, |Δi|>4): 88; chains: 1; bounding box: 42×35×45 Å

pLDDT: mean 85.09, std 9.21, range [49.94, 94.31]

Solvent-accessible surface area (backbone atoms only — not comparable to full-atom values): 5015 Å² total; per-residue (Å²): 132,80,71,55,59,41,22,51,50,14,44,54,31,35,54,50,14,51,49,34,36,56,47,30,76,73,51,91,66,63,70,68,59,34,49,51,29,37,55,49,13,52,52,35,37,53,51,10,38,54,31,14,52,50,20,55,76,70,62,43,81,70,70,53,32,51,43,46,66,52,50,52,57,51,51,53,47,49,69,58,47,49,59,53,51,50,42,66,72,60,61,75,78,66,137

Secondary structure (DSSP, 8-state):
----HHHHHHHHHHHHHHHHHHHHHH--S-HHHHHHHHHHHHHHHHHHHHHHHHHHHTT--SSGGGHHHHHHHHHHHHHHHHHHHHHHHHTTS--

Foldseek 3Di:
DQDCVLLVQLLVLLVVLVVLQVVLVVDPDDPVSSVCSNVVSVVSLVVSLVSLVVCVVSVPDDPSSCCSVPVVVVVVCCVPVVVVVVCVVPVVPDD